Protein AF-A0A933WYB8-F1 (afdb_monomer_lite)

pLDDT: mean 78.77, std 9.49, range [45.44, 92.38]

Secondary structure (DSSP, 8-state):
-HHHHH----SHHHHHHHHHHHTT--SHHHHHHHHHHHHHHHHHHHHHHHHHH-SS---HHHHHHHHHHHHHHHHHHHHHHHHTT-

Structure (mmCIF, N/CA/C/O backbone):
data_AF-A0A933WYB8-F1
#
_entry.id   AF-A0A933WYB8-F1
#
loop_
_atom_site.group_PDB
_atom_site.id
_atom_site.type_symbol
_atom_site.label_atom_id
_atom_site.label_alt_id
_atom_site.label_comp_id
_atom_site.label_asym_id
_atom_site.label_entity_id
_atom_site.label_seq_id
_atom_site.pdbx_PDB_ins_code
_atom_site.Cartn_x
_atom_site.Cartn_y
_atom_site.Cartn_z
_atom_site.occupancy
_atom_site.B_iso_or_equiv
_atom_site.auth_seq_id
_atom_site.auth_comp_id
_atom_site.auth_asym_id
_atom_site.auth_atom_id
_atom_site.pdbx_PDB_model_num
ATOM 1 N N . ALA A 1 1 ? 7.455 -13.904 1.346 1.00 79.31 1 ALA A N 1
ATOM 2 C CA . ALA A 1 1 ? 7.122 -14.243 -0.054 1.00 79.31 1 ALA A CA 1
ATOM 3 C C . ALA A 1 1 ? 6.830 -12.994 -0.889 1.00 79.31 1 ALA A C 1
ATOM 5 O O . ALA A 1 1 ? 7.607 -12.720 -1.786 1.00 79.31 1 ALA A O 1
ATOM 6 N N . ALA A 1 2 ? 5.802 -12.196 -0.565 1.00 81.31 2 ALA A N 1
ATOM 7 C CA . ALA A 1 2 ? 5.389 -11.040 -1.379 1.00 81.31 2 ALA A CA 1
ATOM 8 C C . ALA A 1 2 ? 6.526 -10.059 -1.745 1.00 81.31 2 ALA A C 1
ATOM 10 O O . ALA A 1 2 ? 6.736 -9.796 -2.919 1.00 81.31 2 ALA A O 1
ATOM 11 N N . VAL A 1 3 ? 7.315 -9.592 -0.768 1.00 82.19 3 VAL A N 1
ATOM 12 C CA . VAL A 1 3 ? 8.418 -8.632 -1.005 1.00 82.19 3 VAL A CA 1
ATOM 13 C C . VAL A 1 3 ? 9.522 -9.198 -1.906 1.00 82.19 3 VAL A C 1
ATOM 15 O O . VAL A 1 3 ? 10.126 -8.460 -2.671 1.00 82.19 3 VAL A O 1
ATOM 18 N N . ALA A 1 4 ? 9.770 -10.509 -1.851 1.00 83.44 4 ALA A N 1
ATOM 19 C CA . ALA A 1 4 ? 10.793 -11.147 -2.679 1.00 83.44 4 ALA A CA 1
ATOM 20 C C . ALA A 1 4 ? 10.396 -11.212 -4.165 1.00 83.44 4 ALA A C 1
ATOM 22 O O . ALA A 1 4 ? 11.271 -11.280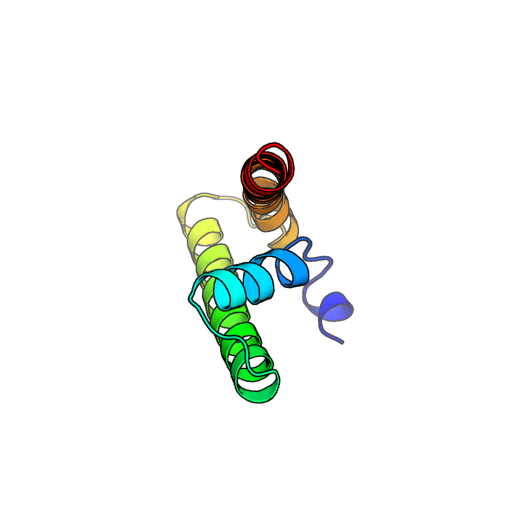 -5.017 1.00 83.44 4 ALA A O 1
ATOM 23 N N . VAL A 1 5 ? 9.091 -11.191 -4.467 1.00 83.00 5 VAL A N 1
ATOM 24 C CA . VAL A 1 5 ? 8.560 -11.266 -5.839 1.00 83.00 5 VAL A CA 1
ATOM 25 C C . VAL A 1 5 ? 8.195 -9.881 -6.373 1.00 83.00 5 VAL A C 1
ATOM 27 O O . VAL A 1 5 ? 8.502 -9.565 -7.514 1.00 83.00 5 VAL A O 1
ATOM 30 N N . ALA A 1 6 ? 7.554 -9.047 -5.551 1.00 76.62 6 ALA A N 1
ATOM 31 C CA . ALA A 1 6 ? 7.020 -7.744 -5.954 1.00 76.62 6 ALA A CA 1
ATOM 32 C C . ALA A 1 6 ? 7.937 -6.555 -5.605 1.00 76.62 6 ALA A C 1
ATOM 34 O O . ALA A 1 6 ? 7.646 -5.419 -5.974 1.00 76.62 6 ALA A O 1
ATOM 35 N N . GLY A 1 7 ? 9.030 -6.793 -4.875 1.00 77.38 7 GLY A N 1
ATOM 36 C CA . GLY A 1 7 ? 9.880 -5.735 -4.333 1.00 77.38 7 GLY A CA 1
ATOM 37 C C . GLY A 1 7 ? 9.294 -5.065 -3.083 1.00 77.38 7 GLY A C 1
ATOM 38 O O . GLY A 1 7 ? 8.250 -5.458 -2.553 1.00 77.38 7 GLY A O 1
ATOM 39 N N . GLN A 1 8 ? 9.997 -4.055 -2.559 1.00 78.81 8 GLN A N 1
ATOM 40 C CA . GLN A 1 8 ? 9.530 -3.303 -1.391 1.00 78.81 8 GLN A CA 1
ATOM 41 C C . GLN A 1 8 ? 8.351 -2.394 -1.755 1.00 78.81 8 GLN A C 1
ATOM 43 O O . GLN A 1 8 ? 8.482 -1.475 -2.560 1.00 78.81 8 GLN A O 1
ATOM 48 N N . ILE A 1 9 ? 7.214 -2.618 -1.095 1.00 80.62 9 ILE A N 1
ATOM 49 C CA . ILE A 1 9 ? 6.007 -1.794 -1.204 1.00 80.62 9 ILE A CA 1
ATOM 50 C C . ILE A 1 9 ? 5.730 -1.200 0.178 1.00 80.62 9 ILE A C 1
ATOM 52 O O . ILE A 1 9 ? 5.353 -1.913 1.109 1.00 80.62 9 ILE A O 1
ATOM 56 N N . ALA A 1 10 ? 5.951 0.105 0.326 1.00 78.06 10 ALA A N 1
ATOM 57 C CA . ALA A 1 10 ? 5.718 0.819 1.577 1.00 78.06 10 ALA A CA 1
ATOM 58 C C . ALA A 1 10 ? 4.256 1.299 1.703 1.00 78.06 10 ALA A C 1
ATOM 60 O O . ALA A 1 10 ? 3.519 1.383 0.723 1.00 78.06 10 ALA A O 1
ATOM 61 N N . PHE A 1 11 ? 3.846 1.637 2.929 1.00 76.81 11 PHE A N 1
ATOM 62 C CA . PHE A 1 11 ? 2.590 2.319 3.295 1.00 76.81 11 PHE A CA 1
ATOM 63 C C . PHE A 1 11 ? 1.269 1.546 3.171 1.00 76.81 11 PHE A C 1
ATOM 65 O O . PHE A 1 11 ? 0.384 1.781 3.993 1.00 76.81 11 PHE A O 1
ATOM 72 N N . VAL A 1 12 ? 1.114 0.596 2.247 1.00 83.44 12 VAL A N 1
ATOM 73 C CA . VAL A 1 12 ? -0.166 -0.123 2.032 1.00 83.44 12 VAL A CA 1
ATOM 74 C C . VAL A 1 12 ? -0.676 -0.793 3.314 1.00 83.44 12 VAL A C 1
ATOM 76 O O . VAL A 1 12 ? -1.829 -0.608 3.698 1.00 83.44 12 VAL A O 1
ATOM 79 N N . GLY A 1 13 ? 0.204 -1.491 4.039 1.00 82.44 13 GLY A N 1
ATOM 80 C CA . GLY A 1 13 ? -0.139 -2.161 5.300 1.00 82.44 13 GLY A CA 1
ATOM 81 C C . GLY A 1 13 ? -0.499 -1.222 6.459 1.00 82.44 13 GLY A C 1
ATOM 82 O O . GLY A 1 13 ? -1.030 -1.684 7.462 1.00 82.44 13 GLY A O 1
ATOM 83 N N . LEU A 1 14 ? -0.240 0.081 6.330 1.00 81.88 14 LEU A N 1
ATOM 84 C CA . LEU A 1 14 ? -0.599 1.103 7.318 1.00 81.88 14 LEU A CA 1
ATOM 85 C C . LEU A 1 14 ? -1.859 1.866 6.897 1.00 81.88 14 LEU A C 1
ATOM 87 O O . LEU A 1 14 ? -2.772 2.040 7.698 1.00 81.88 14 LEU A O 1
ATOM 91 N N . ILE A 1 15 ? -1.927 2.268 5.627 1.00 82.06 15 ILE A N 1
ATOM 92 C CA . ILE A 1 15 ? -3.018 3.066 5.060 1.00 82.06 15 ILE A CA 1
ATOM 93 C C . ILE A 1 15 ? -4.327 2.281 5.065 1.00 82.06 15 ILE A C 1
ATOM 95 O O . ILE A 1 15 ? -5.345 2.753 5.567 1.00 82.06 15 ILE A O 1
ATOM 99 N N . VAL A 1 16 ? -4.295 1.066 4.525 1.00 86.94 16 VAL A N 1
ATOM 100 C CA . VAL A 1 16 ? -5.497 0.281 4.246 1.00 86.94 16 VAL A CA 1
ATOM 101 C C . VAL A 1 16 ? -6.269 -0.106 5.515 1.00 86.94 16 VAL A C 1
ATOM 103 O O . VAL A 1 16 ? -7.457 0.210 5.592 1.00 86.9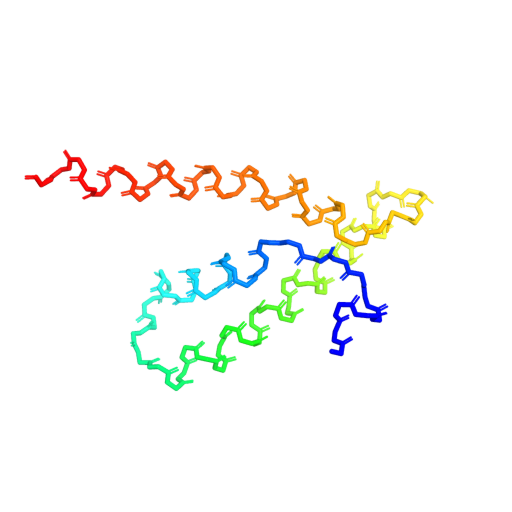4 16 VAL A O 1
ATOM 106 N N . PRO A 1 17 ? -5.659 -0.718 6.550 1.00 85.56 17 PRO A N 1
ATOM 107 C CA . PRO A 1 17 ? -6.403 -1.064 7.761 1.00 85.56 17 PRO A CA 1
ATOM 108 C C . PRO A 1 17 ? -6.867 0.166 8.546 1.00 85.56 17 PRO A C 1
ATOM 110 O O . PRO A 1 17 ? -7.841 0.088 9.297 1.00 85.56 17 PRO A O 1
ATOM 113 N N . HIS A 1 18 ? -6.205 1.314 8.376 1.00 84.56 18 HIS A N 1
ATOM 114 C CA . HIS A 1 18 ? -6.651 2.567 8.978 1.00 84.56 18 HIS A CA 1
ATOM 115 C C . HIS A 1 18 ? -7.864 3.151 8.252 1.00 84.56 18 HIS A C 1
ATOM 117 O O . HIS A 1 18 ? -8.828 3.533 8.906 1.00 84.56 18 HIS A O 1
ATOM 123 N N . LEU A 1 19 ? -7.878 3.128 6.916 1.00 82.81 19 LEU A N 1
ATOM 124 C 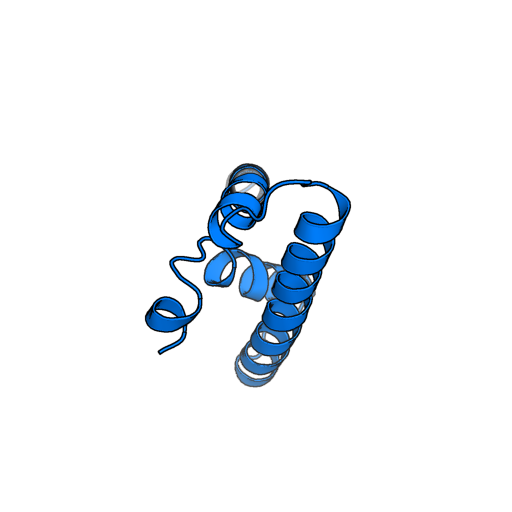CA . LEU A 1 19 ? -9.054 3.489 6.115 1.00 82.81 19 LEU A CA 1
ATOM 125 C C . LEU A 1 19 ? -10.269 2.618 6.459 1.00 82.81 19 LEU A C 1
ATOM 127 O O . LEU A 1 19 ? -11.365 3.141 6.648 1.00 82.81 19 LEU A O 1
ATOM 131 N N . VAL A 1 20 ? -10.069 1.308 6.614 1.00 87.44 20 VAL A N 1
ATOM 132 C CA . VAL A 1 20 ? -11.136 0.371 7.006 1.00 87.44 20 VAL A CA 1
ATOM 133 C C . VAL A 1 20 ? -11.655 0.662 8.421 1.00 87.44 20 VAL A C 1
ATOM 135 O O . VAL A 1 20 ? -12.865 0.632 8.649 1.00 87.44 20 VAL A O 1
ATOM 138 N N . ARG A 1 21 ? -10.775 1.027 9.367 1.00 87.00 21 ARG A N 1
ATOM 139 C CA . ARG A 1 21 ? -11.194 1.507 10.699 1.00 87.00 21 ARG A CA 1
ATOM 140 C C . ARG A 1 21 ? -11.996 2.800 10.630 1.00 87.00 21 ARG A C 1
ATOM 142 O O . ARG A 1 21 ? -13.016 2.917 11.305 1.00 87.00 21 ARG A O 1
ATOM 149 N N . LEU A 1 22 ? -11.555 3.757 9.816 1.00 83.31 22 LEU A N 1
ATOM 150 C CA . LEU A 1 22 ? -12.243 5.035 9.619 1.00 83.31 22 LEU A CA 1
ATOM 151 C C . LEU A 1 22 ? -13.614 4.865 8.954 1.00 83.31 22 LEU A C 1
ATOM 153 O O . LEU A 1 22 ? -14.517 5.646 9.236 1.00 83.31 22 LEU A O 1
ATOM 157 N N . ALA A 1 23 ? -13.791 3.821 8.140 1.00 85.56 23 ALA A N 1
ATOM 158 C CA . ALA A 1 23 ? -15.081 3.426 7.575 1.00 85.56 23 ALA A CA 1
ATOM 159 C C . ALA A 1 23 ? -16.047 2.801 8.607 1.00 85.56 23 ALA A C 1
ATOM 161 O O . ALA A 1 23 ? -17.176 2.465 8.263 1.00 85.56 23 ALA A O 1
ATOM 162 N N . GLY A 1 24 ? -15.630 2.654 9.871 1.00 86.56 24 GLY A N 1
ATOM 163 C CA . GLY A 1 24 ? -16.484 2.213 10.976 1.00 86.56 24 GLY A CA 1
ATOM 164 C C . GLY A 1 24 ? -16.330 0.743 11.370 1.00 86.56 24 GLY A C 1
ATOM 165 O O . GLY A 1 24 ? -17.009 0.295 12.294 1.00 86.56 24 GLY A O 1
ATOM 166 N N . VAL A 1 25 ? -15.425 -0.013 10.739 1.00 87.38 25 VAL A N 1
ATOM 167 C CA . VAL A 1 25 ? -15.197 -1.428 11.070 1.00 87.38 25 VAL A CA 1
ATOM 168 C C . VAL A 1 25 ? -14.327 -1.539 12.321 1.00 87.38 25 VAL A C 1
ATOM 170 O O . VAL A 1 25 ? -13.135 -1.230 12.299 1.00 87.38 25 VAL A O 1
ATOM 173 N N . ARG A 1 26 ? -14.926 -1.988 13.427 1.00 84.50 26 ARG A N 1
ATOM 174 C CA . ARG A 1 26 ? -14.248 -2.126 14.732 1.00 84.50 26 ARG A CA 1
ATOM 175 C C . ARG A 1 26 ? -13.954 -3.574 15.123 1.00 84.50 26 ARG A C 1
ATOM 177 O O . ARG A 1 26 ? -13.087 -3.819 15.956 1.00 84.50 26 ARG A O 1
ATOM 184 N N . GLU A 1 27 ? -14.646 -4.534 14.520 1.00 91.94 27 GLU A N 1
ATOM 185 C CA . GLU A 1 27 ? -14.426 -5.956 14.778 1.00 91.94 27 GLU A CA 1
ATOM 186 C C . GLU A 1 27 ? -13.192 -6.483 14.031 1.00 91.94 27 GLU A C 1
ATOM 188 O O . GLU A 1 27 ? -13.005 -6.228 12.843 1.00 91.94 27 GLU A O 1
ATOM 193 N N . HIS A 1 28 ? -12.362 -7.281 14.709 1.00 87.00 28 HIS A N 1
ATOM 194 C CA . HIS A 1 28 ? -11.064 -7.725 14.187 1.00 87.00 28 HIS A CA 1
ATOM 195 C C . HIS A 1 28 ? -11.173 -8.663 12.974 1.00 87.00 28 HIS A C 1
ATOM 197 O O . HIS A 1 28 ? -10.398 -8.540 12.029 1.00 87.00 28 HIS A O 1
ATOM 203 N N . ARG A 1 29 ? -12.142 -9.588 12.967 1.00 91.88 29 ARG A N 1
ATOM 204 C CA . ARG A 1 29 ? -12.363 -10.520 11.846 1.00 91.88 29 ARG A CA 1
ATOM 205 C C . ARG A 1 29 ? -12.732 -9.808 10.535 1.00 91.88 29 ARG A C 1
ATOM 207 O O . ARG A 1 29 ? -12.015 -10.007 9.553 1.00 91.88 29 ARG A O 1
ATOM 214 N N . PRO A 1 30 ? -13.796 -8.984 10.485 1.00 89.69 30 PRO A N 1
ATOM 215 C CA . PRO A 1 30 ? -14.137 -8.261 9.266 1.00 89.69 30 PRO A CA 1
ATOM 216 C C . PRO A 1 30 ? -13.076 -7.220 8.916 1.00 89.69 30 PRO A C 1
ATOM 218 O O . PRO A 1 30 ? -12.817 -7.021 7.736 1.00 89.69 30 PRO A O 1
ATOM 221 N N . LEU A 1 31 ? -12.394 -6.624 9.901 1.00 91.00 31 LEU A N 1
ATOM 222 C CA . LEU A 1 31 ? -11.282 -5.711 9.644 1.00 91.00 31 LEU A CA 1
ATOM 223 C C . LEU A 1 31 ? -10.159 -6.394 8.866 1.00 91.00 31 LEU A C 1
ATOM 225 O O . LEU A 1 31 ? -9.682 -5.820 7.891 1.00 91.00 31 LEU A O 1
ATOM 229 N N . LEU A 1 32 ? -9.754 -7.607 9.249 1.00 92.12 32 LEU A N 1
ATOM 230 C CA . LEU A 1 32 ? -8.705 -8.346 8.541 1.00 92.12 32 LEU A CA 1
ATOM 231 C C . LEU A 1 32 ? -9.110 -8.660 7.096 1.00 92.12 32 LEU A C 1
ATOM 233 O O . LEU A 1 32 ? -8.333 -8.402 6.178 1.00 92.12 32 LEU A O 1
ATOM 237 N N . LEU A 1 33 ? -10.331 -9.161 6.885 1.00 91.81 33 LEU A N 1
ATOM 238 C CA . LEU A 1 33 ? -10.814 -9.521 5.550 1.00 91.81 33 LEU A CA 1
ATOM 239 C C . LEU A 1 33 ? -10.990 -8.288 4.651 1.00 91.81 33 LEU A C 1
ATOM 241 O O . LEU A 1 33 ? -10.502 -8.269 3.521 1.00 91.81 33 LEU A O 1
ATOM 245 N N . LEU A 1 34 ? -11.637 -7.240 5.163 1.00 90.94 34 LEU A N 1
ATOM 246 C CA . LEU A 1 34 ? -11.848 -5.993 4.428 1.00 90.94 34 LEU A CA 1
ATOM 247 C C . LEU A 1 34 ? -10.530 -5.279 4.146 1.00 90.94 34 LEU A C 1
ATOM 249 O O . LEU A 1 34 ? -10.368 -4.747 3.056 1.00 90.94 34 LEU A O 1
ATOM 253 N N . SER A 1 35 ? -9.567 -5.307 5.071 1.00 88.81 35 SER A N 1
ATOM 254 C CA . SER A 1 35 ? -8.241 -4.724 4.830 1.00 88.81 35 SER A CA 1
ATOM 255 C C . SER A 1 35 ? -7.457 -5.512 3.785 1.00 88.81 35 SER A C 1
ATOM 257 O O . SER A 1 35 ? -6.771 -4.910 2.966 1.00 88.81 35 SER A O 1
ATOM 259 N N . ALA A 1 36 ? -7.570 -6.841 3.757 1.00 90.19 36 ALA A N 1
ATOM 260 C CA . ALA A 1 36 ? -6.939 -7.643 2.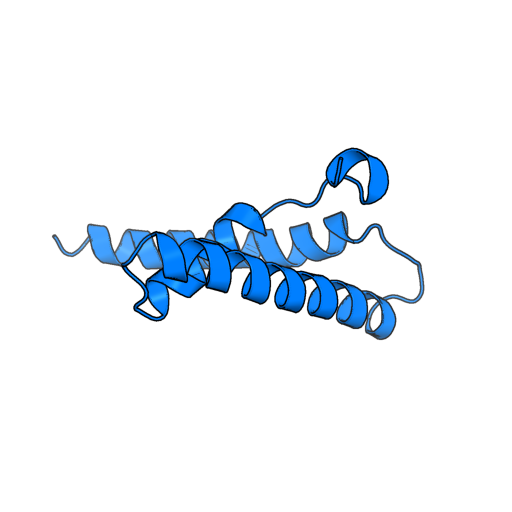712 1.00 90.19 36 ALA A CA 1
ATOM 261 C C . ALA A 1 36 ? -7.525 -7.322 1.324 1.00 90.19 36 ALA A C 1
ATOM 263 O O . ALA A 1 36 ? -6.774 -7.079 0.379 1.00 90.19 36 ALA A O 1
ATOM 264 N N . LEU A 1 37 ? -8.857 -7.248 1.215 1.00 92.38 37 LEU A N 1
ATOM 265 C CA . LEU A 1 37 ? -9.553 -6.917 -0.034 1.00 92.38 37 LEU A CA 1
ATOM 266 C C . LEU A 1 37 ? -9.285 -5.477 -0.482 1.00 92.38 37 LEU A C 1
ATOM 268 O O . LEU A 1 37 ? -8.900 -5.246 -1.627 1.00 92.38 37 LEU A O 1
ATOM 272 N N . ALA A 1 38 ? -9.436 -4.511 0.423 1.00 88.12 38 ALA A N 1
ATOM 273 C CA . ALA A 1 38 ? -9.169 -3.107 0.135 1.00 88.12 38 ALA A CA 1
ATOM 274 C C . ALA A 1 38 ? -7.701 -2.889 -0.253 1.00 88.12 38 ALA A C 1
ATOM 276 O O . ALA A 1 38 ? -7.418 -2.090 -1.140 1.00 88.12 38 ALA A O 1
ATOM 277 N N . GLY A 1 39 ? -6.771 -3.633 0.353 1.00 87.19 39 GLY A N 1
ATOM 278 C CA . GLY A 1 39 ? -5.353 -3.576 0.013 1.00 87.19 39 GLY A CA 1
ATOM 279 C C . GLY A 1 39 ? -5.067 -4.117 -1.379 1.00 87.19 39 GLY A C 1
ATOM 280 O O . GLY A 1 39 ? -4.314 -3.489 -2.118 1.00 87.19 39 GLY A O 1
ATOM 281 N N . ALA A 1 40 ? -5.711 -5.219 -1.769 1.00 88.25 40 ALA A N 1
ATOM 282 C CA . ALA A 1 40 ? -5.604 -5.762 -3.120 1.00 88.25 40 ALA A CA 1
ATOM 283 C C . ALA A 1 40 ? -6.143 -4.782 -4.177 1.00 88.25 40 ALA A C 1
ATOM 285 O O . ALA A 1 40 ? -5.467 -4.523 -5.170 1.00 88.25 40 ALA A O 1
ATOM 286 N N . VAL A 1 41 ? -7.317 -4.186 -3.938 1.00 88.88 41 VAL A N 1
ATOM 287 C CA . VAL A 1 41 ? -7.916 -3.188 -4.845 1.00 88.88 41 VAL A CA 1
ATOM 288 C C . VAL A 1 41 ? -7.046 -1.936 -4.941 1.00 88.88 41 VAL A C 1
ATOM 290 O O . VAL A 1 41 ? -6.805 -1.436 -6.037 1.00 88.88 41 VAL A O 1
ATOM 293 N N . PHE A 1 42 ? -6.538 -1.445 -3.810 1.00 85.12 42 PHE A N 1
ATOM 294 C CA . PHE A 1 42 ? -5.657 -0.280 -3.768 1.00 85.12 42 PHE A CA 1
ATOM 295 C C . PHE A 1 42 ? -4.366 -0.518 -4.560 1.00 85.12 42 PHE A C 1
ATOM 297 O O . PHE A 1 42 ? -3.959 0.332 -5.350 1.00 85.12 42 PHE A O 1
ATOM 304 N N . LEU A 1 43 ? -3.753 -1.692 -4.392 1.00 84.31 43 LEU A N 1
ATOM 305 C CA . LEU A 1 43 ? -2.525 -2.055 -5.092 1.00 84.31 43 LEU A CA 1
ATOM 306 C C . LEU A 1 43 ? -2.750 -2.257 -6.598 1.00 84.31 43 LEU A C 1
ATOM 308 O O . LEU A 1 43 ? -1.945 -1.796 -7.398 1.00 84.31 43 LEU A O 1
ATOM 312 N N . ALA A 1 44 ? -3.859 -2.883 -6.996 1.00 86.19 44 ALA A N 1
ATOM 313 C CA . ALA A 1 44 ? -4.222 -3.019 -8.406 1.00 86.19 44 ALA A CA 1
ATOM 314 C C . ALA A 1 44 ? -4.509 -1.653 -9.056 1.00 86.19 44 ALA A C 1
ATOM 316 O O . ALA A 1 44 ? -4.093 -1.395 -10.182 1.00 86.19 44 ALA A O 1
ATOM 317 N N . GLY A 1 45 ? -5.173 -0.747 -8.330 1.00 83.69 45 GLY A N 1
ATOM 318 C CA . GLY A 1 45 ? -5.387 0.630 -8.776 1.00 83.69 45 GLY A CA 1
ATOM 319 C C . GLY A 1 45 ? -4.077 1.401 -8.960 1.00 83.69 45 GLY A C 1
ATOM 320 O O . GLY A 1 45 ? -3.947 2.166 -9.911 1.00 83.69 45 GLY A O 1
ATOM 321 N N . ALA A 1 46 ? -3.092 1.166 -8.090 1.00 79.31 46 ALA A N 1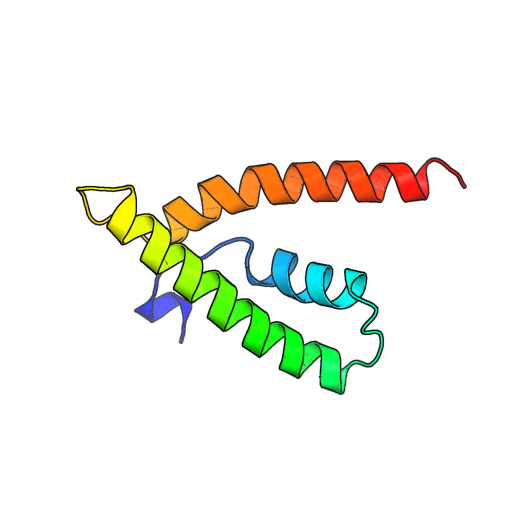
ATOM 322 C CA . ALA A 1 46 ? -1.751 1.730 -8.221 1.00 79.31 46 ALA A CA 1
ATOM 323 C C . ALA A 1 46 ? -1.026 1.258 -9.487 1.00 79.31 46 ALA A C 1
ATOM 325 O O . ALA A 1 46 ? -0.410 2.069 -10.177 1.00 79.31 46 ALA A O 1
ATOM 326 N N . ASP A 1 47 ? -1.122 -0.039 -9.780 1.00 82.06 47 ASP A N 1
ATOM 327 C CA . ASP A 1 47 ? -0.531 -0.669 -10.963 1.00 82.06 47 ASP A CA 1
ATOM 328 C C . ASP A 1 47 ? -1.163 -0.119 -12.255 1.00 82.06 47 ASP A C 1
ATOM 330 O O . ASP A 1 47 ? -0.470 0.308 -13.176 1.00 82.06 47 ASP A O 1
ATOM 334 N N . LEU A 1 48 ? -2.492 0.026 -12.270 1.00 83.81 48 LEU A N 1
ATOM 335 C CA . LEU A 1 48 ? -3.226 0.678 -13.360 1.00 83.81 48 LEU A CA 1
ATOM 336 C C . LEU A 1 48 ? -2.825 2.149 -13.540 1.00 83.81 48 LEU A C 1
ATOM 338 O O . LEU A 1 48 ? -2.606 2.591 -14.669 1.00 83.81 48 LEU A O 1
ATOM 342 N N . LEU A 1 49 ? -2.702 2.913 -12.447 1.00 78.06 49 LEU A N 1
ATOM 343 C CA . LEU A 1 49 ? -2.252 4.308 -12.512 1.00 78.06 49 LEU A CA 1
ATOM 344 C C . LEU A 1 49 ? -0.848 4.414 -13.108 1.00 78.06 49 LEU A C 1
ATOM 346 O O . LEU A 1 49 ? -0.592 5.331 -13.886 1.00 78.06 49 LEU A O 1
ATOM 350 N N . GLN A 1 50 ? 0.049 3.491 -12.758 1.00 76.88 50 GLN A N 1
ATOM 351 C CA . GLN A 1 50 ? 1.396 3.457 -13.313 1.00 76.88 50 GLN A CA 1
ATOM 352 C C . GLN A 1 50 ? 1.365 3.276 -14.833 1.00 76.88 50 GLN A C 1
ATOM 354 O O . GLN A 1 50 ? 2.023 4.042 -15.535 1.00 76.88 50 GLN A O 1
ATOM 359 N N . ILE A 1 51 ? 0.577 2.319 -15.331 1.00 79.06 51 ILE A N 1
ATOM 360 C CA . ILE A 1 51 ? 0.442 2.041 -16.770 1.00 79.06 51 ILE A CA 1
ATOM 361 C C . ILE A 1 51 ? -0.076 3.273 -17.529 1.00 79.06 51 ILE A C 1
ATOM 363 O O . ILE A 1 51 ? 0.352 3.537 -18.651 1.00 79.06 51 ILE A O 1
ATOM 367 N N . VAL A 1 52 ? -0.993 4.035 -16.927 1.00 80.81 52 VAL A N 1
ATOM 368 C CA . VAL A 1 52 ? -1.599 5.213 -17.566 1.00 80.81 52 VAL A CA 1
ATOM 369 C C . VAL A 1 52 ? -0.685 6.445 -17.510 1.00 80.81 52 VAL A C 1
ATOM 371 O O . VAL A 1 52 ? -0.657 7.225 -18.460 1.00 80.81 52 VAL A O 1
ATOM 374 N N . LEU A 1 53 ? 0.044 6.650 -16.409 1.00 74.81 53 LEU A N 1
ATOM 375 C CA . LEU A 1 53 ? 0.783 7.894 -16.145 1.00 74.81 53 LEU A CA 1
ATOM 376 C C . LEU A 1 53 ? 2.269 7.839 -16.517 1.00 74.81 53 LEU A C 1
ATOM 378 O O . LEU A 1 53 ? 2.882 8.894 -16.681 1.00 74.81 53 LEU A O 1
ATOM 382 N N . CYS A 1 54 ? 2.871 6.654 -16.618 1.00 71.25 54 CYS A N 1
ATOM 383 C CA . CYS A 1 54 ? 4.298 6.502 -16.890 1.00 71.25 54 CYS A CA 1
ATOM 384 C C . CYS A 1 54 ? 4.549 5.704 -18.168 1.00 71.25 54 CYS A C 1
ATOM 386 O O . CYS A 1 54 ? 4.018 4.618 -18.368 1.00 71.25 54 CYS A O 1
ATOM 388 N N . ARG A 1 55 ? 5.410 6.257 -19.031 1.00 61.28 55 ARG A N 1
ATOM 389 C CA . ARG A 1 55 ? 5.878 5.593 -20.255 1.00 61.28 55 ARG A CA 1
ATOM 390 C C . ARG A 1 55 ? 6.984 4.571 -19.976 1.00 61.28 55 ARG A C 1
ATOM 392 O O . ARG A 1 55 ? 7.117 3.612 -20.727 1.00 61.28 55 ARG A O 1
ATOM 399 N N . ASP A 1 56 ? 7.727 4.774 -18.890 1.00 67.31 56 ASP A N 1
ATOM 400 C CA . ASP A 1 56 ? 8.734 3.849 -18.375 1.00 67.31 56 ASP A CA 1
ATOM 401 C C . ASP A 1 56 ? 8.155 3.021 -17.220 1.00 67.31 56 ASP A C 1
ATOM 403 O O . ASP A 1 56 ? 7.496 3.559 -16.326 1.00 67.31 56 ASP A O 1
ATOM 407 N N . GLN A 1 57 ? 8.404 1.708 -17.227 1.00 65.12 57 GLN A N 1
ATOM 408 C CA . GLN A 1 57 ? 7.978 0.794 -16.162 1.00 65.12 57 GLN A CA 1
ATOM 409 C C . GLN A 1 57 ? 8.751 1.099 -14.874 1.00 65.12 57 GLN A C 1
ATOM 411 O O . GLN A 1 57 ? 9.849 0.594 -14.641 1.00 65.12 57 GLN A O 1
ATOM 416 N N . LEU A 1 58 ? 8.187 1.961 -14.031 1.00 69.56 58 LEU A N 1
ATOM 417 C CA . LEU A 1 58 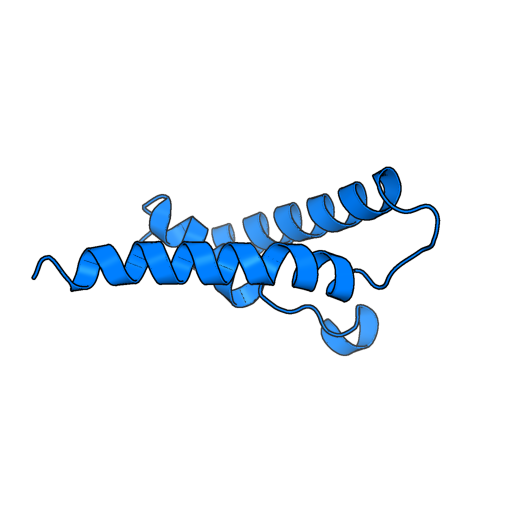? 8.708 2.201 -12.690 1.00 69.56 58 LEU A CA 1
ATOM 418 C C . LEU A 1 58 ? 8.448 0.984 -11.795 1.00 69.56 58 LEU A C 1
ATOM 420 O O . LEU A 1 58 ? 7.505 0.223 -11.994 1.00 69.56 58 LEU A O 1
ATOM 424 N N . ALA A 1 59 ? 9.242 0.815 -10.739 1.00 74.19 59 ALA A N 1
ATOM 425 C CA . ALA A 1 59 ? 8.889 -0.155 -9.711 1.00 74.19 59 ALA A CA 1
ATOM 426 C C . ALA A 1 59 ? 7.569 0.283 -9.030 1.00 74.19 59 ALA A C 1
ATOM 428 O O . ALA A 1 59 ? 7.468 1.444 -8.612 1.00 74.19 59 ALA A O 1
ATOM 429 N N . PRO A 1 60 ? 6.574 -0.607 -8.851 1.00 68.75 60 PRO A N 1
ATOM 430 C CA . PRO A 1 60 ? 5.288 -0.272 -8.223 1.00 68.75 60 PRO A CA 1
ATOM 431 C C . PRO A 1 60 ? 5.445 0.385 -6.840 1.00 68.75 60 PRO A C 1
ATOM 433 O O . PRO A 1 60 ? 4.694 1.285 -6.460 1.00 68.75 60 PRO A O 1
ATOM 436 N N . GLY A 1 61 ? 6.491 -0.009 -6.104 1.00 72.25 61 GLY A N 1
ATOM 437 C CA . GLY A 1 61 ? 6.850 0.562 -4.805 1.00 72.25 61 GLY A CA 1
ATOM 438 C C . GLY A 1 61 ? 7.207 2.053 -4.834 1.00 72.25 61 GLY A C 1
ATOM 439 O O . GLY A 1 61 ? 6.955 2.752 -3.852 1.00 72.25 61 GLY A O 1
ATOM 440 N N . VAL A 1 62 ? 7.737 2.571 -5.947 1.00 75.69 62 VAL A N 1
ATOM 441 C CA . VAL A 1 62 ? 8.074 3.999 -6.099 1.00 75.69 62 VAL A CA 1
ATOM 442 C C . VAL A 1 62 ? 6.802 4.828 -6.242 1.00 75.69 62 VAL A C 1
ATOM 444 O O . VAL A 1 62 ? 6.627 5.812 -5.525 1.00 75.69 62 VAL A O 1
ATOM 447 N N . VAL A 1 63 ? 5.873 4.382 -7.092 1.00 73.81 63 VAL A N 1
ATOM 448 C CA . VAL A 1 63 ? 4.560 5.024 -7.281 1.00 73.81 63 VAL A CA 1
ATOM 449 C C . VAL A 1 63 ? 3.781 5.033 -5.964 1.00 73.81 63 VAL A C 1
ATOM 451 O O . VAL A 1 63 ? 3.242 6.063 -5.553 1.00 73.81 63 VAL A O 1
ATOM 454 N N . MET A 1 64 ? 3.804 3.911 -5.240 1.00 73.62 64 MET A N 1
ATOM 455 C CA . MET A 1 64 ? 3.185 3.808 -3.918 1.00 73.62 64 MET A CA 1
ATOM 456 C C . MET A 1 64 ? 3.867 4.650 -2.845 1.00 73.62 64 MET A C 1
ATOM 458 O O . MET A 1 64 ? 3.184 5.140 -1.954 1.00 73.62 64 MET A O 1
ATOM 462 N N . SER A 1 65 ? 5.176 4.874 -2.922 1.00 76.31 65 SER A N 1
ATOM 463 C CA . SER A 1 65 ? 5.866 5.769 -1.985 1.00 76.31 65 SER A CA 1
ATOM 464 C C . SER A 1 65 ? 5.535 7.237 -2.262 1.00 76.31 65 SER A C 1
ATOM 466 O O . SER A 1 65 ? 5.336 8.004 -1.320 1.00 76.31 65 SER A O 1
ATOM 468 N N . LEU A 1 66 ? 5.398 7.612 -3.539 1.00 77.19 66 LEU A N 1
ATOM 469 C CA . LEU A 1 66 ? 5.030 8.967 -3.952 1.00 77.19 66 LEU A CA 1
ATOM 470 C C . LEU A 1 66 ? 3.591 9.327 -3.556 1.00 77.19 66 LEU A C 1
ATOM 472 O O . LEU A 1 66 ? 3.327 10.465 -3.186 1.00 77.19 66 LEU A O 1
ATOM 476 N N . LEU A 1 67 ? 2.668 8.363 -3.612 1.00 72.75 67 LEU A N 1
ATOM 477 C CA . LEU A 1 67 ? 1.278 8.534 -3.172 1.00 72.75 67 LEU A CA 1
ATOM 478 C C . LEU A 1 67 ? 1.121 8.347 -1.656 1.00 72.75 67 LEU A C 1
ATOM 480 O O . LEU A 1 67 ? 0.417 9.104 -0.988 1.00 72.75 67 LEU A O 1
ATOM 484 N N . GLY A 1 68 ? 1.793 7.341 -1.100 1.00 71.19 68 GLY A N 1
ATOM 485 C CA . GLY A 1 68 ? 1.697 6.950 0.301 1.00 71.19 68 GLY A CA 1
ATOM 486 C C . GLY A 1 68 ? 2.313 7.969 1.250 1.00 71.19 68 GLY A C 1
ATOM 487 O O . GLY A 1 68 ? 1.735 8.223 2.300 1.00 71.19 68 GLY A O 1
ATOM 488 N N . GLY A 1 69 ? 3.424 8.608 0.872 1.00 78.56 69 GLY A N 1
ATOM 489 C CA . GLY A 1 69 ? 4.064 9.674 1.649 1.00 78.56 69 GLY A CA 1
ATOM 490 C C . GLY A 1 69 ? 3.132 10.856 1.971 1.00 78.56 69 GLY A C 1
ATOM 491 O O . GLY A 1 69 ? 2.871 11.106 3.150 1.00 78.56 69 GLY A O 1
ATOM 492 N N . PRO A 1 70 ? 2.584 11.573 0.970 1.00 78.19 70 PRO A N 1
ATOM 493 C CA . PRO A 1 70 ? 1.662 12.682 1.207 1.00 78.19 70 PRO A CA 1
ATOM 494 C C . PRO A 1 70 ? 0.362 12.231 1.877 1.00 78.19 70 PRO A C 1
ATOM 496 O O . PRO A 1 70 ? -0.134 12.934 2.757 1.00 78.19 70 PRO A O 1
ATOM 499 N N . PHE A 1 71 ? -0.160 11.044 1.546 1.00 75.25 71 PHE A N 1
ATOM 500 C CA . PHE A 1 71 ? -1.326 10.493 2.240 1.00 75.25 71 PHE A CA 1
ATOM 501 C C . PHE A 1 71 ? -1.041 10.253 3.729 1.00 75.25 71 PHE A C 1
ATOM 503 O O . PHE A 1 71 ? -1.860 10.585 4.584 1.00 75.25 71 PHE A O 1
ATOM 510 N N . PHE A 1 72 ? 0.132 9.713 4.057 1.00 75.62 72 PHE A N 1
ATOM 511 C CA . PHE A 1 72 ? 0.533 9.446 5.432 1.00 75.62 72 PHE A CA 1
ATOM 512 C C . PHE A 1 72 ? 0.706 10.735 6.238 1.00 75.62 72 PHE A C 1
ATOM 514 O O . PHE A 1 72 ? 0.236 10.819 7.371 1.00 75.62 72 PHE A O 1
ATOM 521 N N . VAL A 1 73 ? 1.314 11.765 5.642 1.00 80.31 73 VAL A N 1
ATOM 522 C CA . VAL A 1 73 ? 1.429 13.097 6.257 1.00 80.31 73 VAL A CA 1
ATOM 523 C C . VAL A 1 73 ? 0.048 13.719 6.478 1.00 80.31 73 VAL A C 1
ATOM 525 O O . VAL A 1 73 ? -0.227 14.220 7.569 1.00 80.31 73 VAL A O 1
ATOM 528 N N . ALA A 1 74 ? -0.845 13.640 5.488 1.00 77.69 74 ALA A N 1
ATOM 529 C CA . ALA A 1 74 ? -2.213 14.139 5.609 1.00 77.69 74 ALA A CA 1
ATOM 530 C C . ALA A 1 74 ? -2.995 13.407 6.712 1.00 77.69 74 ALA A C 1
ATOM 532 O O . ALA A 1 74 ? -3.682 14.044 7.515 1.00 77.69 74 ALA A O 1
ATOM 533 N N . LEU A 1 75 ? -2.853 12.082 6.793 1.00 71.25 75 LEU A N 1
ATOM 534 C CA . LEU A 1 75 ? -3.463 11.273 7.841 1.00 71.25 75 LEU A CA 1
ATOM 535 C C . LEU A 1 75 ? -2.919 11.655 9.223 1.00 71.25 75 LEU A C 1
ATOM 537 O O . LEU A 1 75 ? -3.700 11.903 10.138 1.00 71.25 75 LEU A O 1
ATOM 541 N N . LEU A 1 76 ? -1.596 11.780 9.361 1.00 74.62 76 LEU A N 1
ATOM 542 C CA . LEU A 1 76 ? -0.950 12.181 10.610 1.00 74.62 76 LEU A CA 1
ATOM 543 C C . LEU A 1 76 ? -1.437 13.559 11.074 1.00 74.62 76 LEU A C 1
ATOM 545 O O . LEU A 1 76 ? -1.744 13.740 12.252 1.00 74.62 76 LEU A O 1
ATOM 549 N N . TRP A 1 77 ? -1.551 14.527 10.162 1.00 78.75 77 TRP A N 1
ATOM 550 C CA . TRP A 1 77 ? -2.105 15.843 10.485 1.00 78.75 77 TRP A CA 1
ATOM 551 C C . TRP A 1 77 ? -3.562 15.779 10.941 1.00 78.75 77 TRP A C 1
ATOM 553 O O . TRP A 1 77 ? -3.946 16.506 11.861 1.00 78.75 77 TRP A O 1
ATOM 563 N N . ARG A 1 78 ? -4.367 14.898 10.342 1.00 72.62 78 ARG A N 1
ATOM 564 C CA . ARG A 1 78 ? -5.775 14.730 10.709 1.00 72.62 78 ARG A CA 1
ATOM 565 C C . ARG A 1 78 ? -5.939 14.088 12.086 1.00 72.62 78 ARG A C 1
ATOM 567 O O . ARG A 1 78 ? -6.705 14.601 12.899 1.00 72.62 78 ARG A O 1
ATOM 574 N N . GLU A 1 79 ? -5.190 13.025 12.373 1.00 69.94 79 GLU A N 1
ATOM 575 C CA . GLU A 1 79 ? -5.229 12.340 13.670 1.00 69.94 79 GLU A CA 1
ATOM 576 C C . GLU A 1 79 ? -4.709 13.243 14.801 1.00 69.94 79 GLU A C 1
ATOM 578 O O . GLU A 1 79 ? -5.301 13.284 15.880 1.00 69.94 79 GLU A O 1
ATOM 583 N N . ARG A 1 80 ? -3.660 14.047 14.554 1.00 67.12 80 ARG A N 1
ATOM 584 C CA . ARG A 1 80 ? -3.157 15.008 15.555 1.00 67.12 80 ARG A CA 1
ATOM 585 C C . ARG A 1 80 ? -4.197 16.052 15.959 1.00 67.12 80 ARG A C 1
ATOM 587 O O . ARG A 1 80 ? -4.234 16.439 17.125 1.00 67.12 80 ARG A O 1
ATOM 594 N N . ARG A 1 81 ? -5.070 16.475 15.039 1.00 60.81 81 ARG A N 1
ATOM 595 C CA . ARG A 1 81 ? -6.180 17.393 15.353 1.00 60.81 81 ARG A CA 1
ATOM 596 C C . ARG A 1 81 ? -7.225 16.775 16.282 1.00 60.81 81 ARG A C 1
ATOM 598 O O . ARG A 1 81 ? -7.843 17.507 17.041 1.00 60.81 81 ARG A O 1
ATOM 605 N N . SER A 1 82 ? -7.404 15.454 16.244 1.00 56.16 82 SER A N 1
ATOM 606 C CA . SER A 1 82 ? -8.334 14.752 17.136 1.00 56.16 82 SER A CA 1
ATOM 607 C C . SER A 1 82 ? -7.809 14.630 18.569 1.00 56.16 82 SER A C 1
ATOM 609 O O . SER A 1 82 ? -8.613 14.505 19.486 1.00 56.16 82 SER A O 1
ATOM 611 N N . ILE A 1 83 ? -6.486 14.644 18.759 1.00 57.62 83 ILE A N 1
ATOM 612 C CA . ILE A 1 83 ? -5.847 14.543 20.081 1.00 57.62 83 ILE A CA 1
ATOM 613 C C . ILE A 1 83 ? -5.705 15.928 20.725 1.00 57.62 83 ILE A C 1
ATOM 615 O O . ILE A 1 83 ? -5.826 16.045 21.932 1.00 57.62 83 ILE A O 1
ATOM 619 N N . ALA A 1 84 ? -5.505 16.986 19.932 1.00 55.69 84 ALA A N 1
ATOM 620 C CA . ALA A 1 84 ? -5.352 18.355 20.437 1.00 55.69 84 ALA A CA 1
ATOM 621 C C . ALA A 1 84 ? -6.662 19.021 20.918 1.00 55.69 84 ALA A C 1
ATOM 623 O O . ALA A 1 84 ? -6.628 20.165 21.361 1.00 55.69 84 ALA A O 1
ATOM 624 N N . LEU A 1 85 ? -7.809 18.346 20.779 1.00 55.34 85 LEU A N 1
ATOM 625 C CA . LEU A 1 85 ? -9.127 18.814 21.235 1.00 55.34 85 LEU A CA 1
ATOM 626 C C . LEU A 1 85 ? -9.599 18.120 22.531 1.00 55.34 85 LEU A C 1
ATOM 628 O O . LEU A 1 85 ? -10.758 18.282 22.909 1.00 55.34 85 LEU A O 1
ATOM 632 N N . TRP A 1 86 ? -8.712 17.364 23.186 1.00 45.44 86 TRP A N 1
ATOM 633 C CA . TRP A 1 86 ? -8.857 16.821 24.541 1.00 45.44 86 TRP A CA 1
ATOM 634 C C . TRP A 1 86 ? -7.823 17.468 25.461 1.00 45.44 86 TRP A C 1
ATOM 636 O O . TRP A 1 86 ? -8.157 17.663 26.649 1.00 45.44 86 TRP A O 1
#

Foldseek 3Di:
DCCVPQNDAPQLVPPQLVVVVVVPDDDPVVSVVNSVVSSVVVLVVLVVCCVVPDPDDDRSNVSNCVVNVVVVVVVVVVVVVVVVVD

Sequence (86 aa):
AAVAVAGQIAFVGLIVPHLVRLAGVREHRPLLLLSALAGAVFLAGADLLQIVLCRDQLAPGVVMSLLGGPFFVALLWRERRSIALW

Radius of gyration: 14.71 Å; chains: 1; bounding box: 27×33×45 Å